Protein AF-A0A6H9WHC8-F1 (afdb_monomer_lite)

Radius of gyration: 16.05 Å; chains: 1; bounding box: 39×28×53 Å

Foldseek 3Di:
DDDDDDPPVVVVVVVVVQLDADAPQWDDDDDQKTFGHDPRDTLWIWGFADDPDDDPDCARIWTFAQAADPVLHGHGDDGHNGNNCNNVVSVVCSVVSVVVCVVRPGHDD

Structure (mmCIF, N/CA/C/O backbone):
data_AF-A0A6H9WHC8-F1
#
_entry.id   AF-A0A6H9WHC8-F1
#
loop_
_atom_site.group_PDB
_atom_site.id
_atom_site.type_symbol
_atom_site.label_atom_id
_atom_site.label_alt_id
_atom_site.label_comp_id
_atom_site.label_asym_id
_atom_site.label_entity_id
_atom_site.label_seq_id
_atom_site.pdbx_PDB_ins_code
_atom_site.Cartn_x
_atom_site.Cartn_y
_atom_site.Cartn_z
_atom_site.occupancy
_atom_site.B_iso_or_equiv
_atom_site.auth_seq_id
_atom_site.auth_comp_id
_atom_site.auth_asym_id
_atom_site.auth_atom_id
_atom_site.pdbx_PDB_model_num
ATOM 1 N N . MET A 1 1 ? 27.597 3.807 -37.503 1.00 42.28 1 MET A N 1
ATOM 2 C CA . MET A 1 1 ? 26.732 2.891 -36.725 1.00 42.28 1 MET A CA 1
ATOM 3 C C . MET A 1 1 ? 25.912 3.727 -35.751 1.00 42.28 1 MET A C 1
ATOM 5 O O . MET A 1 1 ? 26.423 4.107 -34.705 1.00 42.28 1 MET A O 1
ATOM 9 N N . SER A 1 2 ? 24.692 4.108 -36.129 1.00 43.69 2 SER A N 1
ATOM 10 C CA . SER A 1 2 ? 23.836 4.965 -35.300 1.00 43.69 2 SER A CA 1
ATOM 11 C C . SER A 1 2 ? 23.214 4.144 -34.172 1.00 43.69 2 SER A C 1
ATOM 13 O O . SER A 1 2 ? 22.455 3.214 -34.434 1.00 43.69 2 SER A O 1
ATOM 15 N N . LYS A 1 3 ? 23.541 4.473 -32.917 1.00 45.75 3 LYS A N 1
ATOM 16 C CA . LYS A 1 3 ? 22.828 3.965 -31.740 1.00 45.75 3 LYS A CA 1
ATOM 17 C C . LYS A 1 3 ? 21.430 4.587 -31.743 1.00 45.75 3 LYS A C 1
ATOM 19 O O . LYS A 1 3 ? 21.277 5.740 -31.353 1.00 45.75 3 LYS A O 1
ATOM 24 N N . GLN A 1 4 ? 20.426 3.852 -32.220 1.00 47.72 4 GLN A N 1
ATOM 25 C CA . GLN A 1 4 ? 19.030 4.199 -31.960 1.00 47.72 4 GLN A CA 1
ATOM 26 C C . GLN A 1 4 ? 18.817 4.085 -30.448 1.00 47.72 4 GLN A C 1
ATOM 28 O O . GLN A 1 4 ? 18.890 2.994 -29.882 1.00 47.72 4 GLN A O 1
ATOM 33 N N . GLY A 1 5 ? 18.652 5.227 -29.778 1.00 58.38 5 GLY A N 1
ATOM 34 C CA . GLY A 1 5 ? 18.160 5.253 -28.404 1.00 58.38 5 GLY A CA 1
ATOM 35 C C . GLY A 1 5 ? 16.766 4.617 -28.342 1.00 58.38 5 GLY A C 1
ATOM 36 O O . GLY A 1 5 ? 16.090 4.554 -29.372 1.00 58.38 5 GLY A O 1
ATOM 37 N N . PRO A 1 6 ? 16.332 4.121 -27.171 1.00 53.66 6 PRO A N 1
ATOM 38 C CA . PRO A 1 6 ? 15.016 3.506 -27.039 1.00 53.66 6 PRO A CA 1
ATOM 39 C C . PRO A 1 6 ? 13.947 4.477 -27.550 1.00 53.66 6 PRO A C 1
ATOM 41 O O . PRO A 1 6 ? 13.884 5.625 -27.109 1.00 53.66 6 PRO A O 1
ATOM 44 N N . GLY A 1 7 ? 13.147 4.027 -28.518 1.00 61.31 7 GLY A N 1
ATOM 45 C CA . GLY A 1 7 ? 12.069 4.833 -29.080 1.00 61.31 7 GLY A CA 1
ATOM 46 C C . GLY A 1 7 ? 11.050 5.196 -28.000 1.00 61.31 7 GLY A C 1
ATOM 47 O O . GLY A 1 7 ? 10.868 4.454 -27.035 1.00 61.31 7 GLY A O 1
ATOM 48 N N . ALA A 1 8 ? 10.354 6.323 -28.165 1.00 61.53 8 ALA A N 1
ATOM 49 C CA . ALA A 1 8 ? 9.341 6.794 -27.215 1.00 61.53 8 ALA A CA 1
ATOM 50 C C . ALA A 1 8 ? 8.300 5.709 -26.847 1.00 61.53 8 ALA A C 1
ATOM 52 O O . ALA A 1 8 ? 7.868 5.636 -25.698 1.00 61.53 8 ALA A O 1
ATOM 53 N N . GLY A 1 9 ? 7.973 4.808 -27.782 1.00 61.72 9 GLY A N 1
ATOM 54 C CA . GLY A 1 9 ? 7.086 3.665 -27.537 1.00 61.72 9 GLY A CA 1
ATOM 55 C C . GLY A 1 9 ? 7.622 2.645 -26.522 1.00 61.72 9 GLY A C 1
ATOM 56 O O . GLY A 1 9 ? 6.853 2.127 -25.718 1.00 61.72 9 GLY A O 1
ATOM 57 N N . ASP A 1 10 ? 8.934 2.396 -26.480 1.00 67.25 10 ASP A N 1
ATOM 58 C CA . ASP A 1 10 ? 9.535 1.487 -25.492 1.00 67.25 10 ASP A CA 1
ATOM 59 C C . ASP A 1 10 ? 9.575 2.096 -24.090 1.00 67.25 10 ASP A C 1
ATOM 61 O O . ASP A 1 10 ? 9.486 1.377 -23.094 1.00 67.25 10 ASP A O 1
ATOM 65 N N . VAL A 1 11 ? 9.708 3.420 -23.997 1.00 63.69 11 VAL A N 1
ATOM 66 C CA . VAL A 1 11 ? 9.681 4.133 -22.715 1.00 63.69 11 VAL A CA 1
ATOM 67 C C . VAL A 1 11 ? 8.273 4.104 -22.123 1.00 63.69 11 VAL A C 1
ATOM 69 O O . VAL A 1 11 ? 8.121 3.749 -20.954 1.00 63.69 11 VAL A O 1
ATOM 72 N N . LEU A 1 12 ? 7.252 4.399 -22.934 1.00 61.62 12 LEU A N 1
ATOM 73 C CA . LEU A 1 12 ? 5.848 4.349 -22.515 1.00 61.62 12 LEU A CA 1
ATOM 74 C C . LEU A 1 12 ? 5.430 2.933 -22.108 1.00 61.62 12 LEU A C 1
ATOM 76 O O . LEU A 1 12 ? 4.934 2.747 -21.001 1.00 61.62 12 LEU A O 1
ATOM 80 N N . ARG A 1 13 ? 5.752 1.916 -22.917 1.00 61.22 13 ARG A N 1
ATOM 81 C CA . ARG A 1 13 ? 5.459 0.514 -22.583 1.00 61.22 13 ARG A CA 1
ATOM 82 C C . ARG A 1 13 ? 6.111 0.078 -21.269 1.00 61.22 13 ARG A C 1
ATOM 84 O O . ARG A 1 13 ? 5.485 -0.601 -20.464 1.00 61.22 13 ARG A O 1
ATOM 91 N N . ARG A 1 14 ? 7.359 0.485 -21.008 1.00 62.44 14 ARG A N 1
ATOM 92 C CA . ARG A 1 14 ? 8.046 0.178 -19.739 1.00 62.44 14 ARG A CA 1
ATOM 93 C C . ARG A 1 14 ? 7.418 0.886 -18.540 1.00 62.44 14 ARG A C 1
ATOM 95 O O . ARG A 1 14 ? 7.452 0.335 -17.443 1.00 62.44 14 ARG A O 1
ATOM 102 N N . LEU A 1 15 ? 6.893 2.097 -18.718 1.00 63.00 15 LEU A N 1
ATOM 103 C CA . LEU A 1 15 ? 6.144 2.809 -17.679 1.00 63.00 15 LEU A CA 1
ATOM 104 C C . LEU A 1 15 ? 4.817 2.100 -17.390 1.00 63.00 15 LEU A C 1
ATOM 106 O O . LEU A 1 15 ? 4.538 1.793 -16.235 1.00 63.00 15 LEU A O 1
ATOM 110 N N . GLU A 1 16 ? 4.065 1.744 -18.428 1.00 65.06 16 GLU A N 1
ATOM 111 C CA . GLU A 1 16 ? 2.801 1.006 -18.314 1.00 65.06 16 GLU A CA 1
ATOM 112 C C . GLU A 1 16 ? 2.990 -0.373 -17.663 1.00 65.06 16 GLU A C 1
ATOM 114 O O . GLU A 1 16 ? 2.253 -0.743 -16.748 1.00 65.06 16 GLU A O 1
ATOM 119 N N . GLU A 1 17 ? 4.019 -1.124 -18.067 1.00 62.91 17 GLU A N 1
ATOM 120 C CA . GLU A 1 17 ? 4.372 -2.412 -17.456 1.00 62.91 17 GLU A CA 1
ATOM 121 C C . GLU A 1 17 ? 4.760 -2.262 -15.985 1.00 62.91 17 GLU A C 1
ATOM 123 O O . GLU A 1 17 ? 4.402 -3.108 -15.163 1.00 62.91 17 GLU A O 1
ATOM 128 N N . ARG A 1 18 ? 5.464 -1.180 -15.633 1.00 65.81 18 ARG A N 1
ATOM 129 C CA . ARG A 1 18 ? 5.825 -0.884 -14.243 1.00 65.81 18 ARG A CA 1
ATOM 130 C C . ARG A 1 18 ? 4.613 -0.535 -13.401 1.00 65.81 18 ARG A C 1
ATOM 132 O O . ARG A 1 18 ? 4.626 -0.883 -12.230 1.00 65.81 18 ARG A O 1
ATOM 139 N 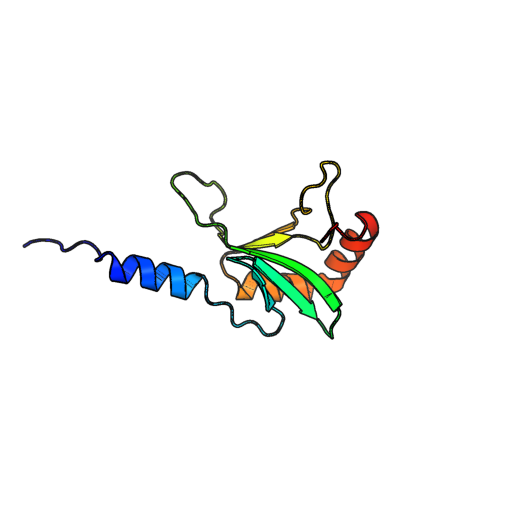N . GLU A 1 19 ? 3.600 0.107 -13.973 1.00 71.69 19 GLU A N 1
ATOM 140 C CA . GLU A 1 19 ? 2.358 0.500 -13.297 1.00 71.69 19 GLU A CA 1
ATOM 141 C C . GLU A 1 19 ? 1.325 -0.631 -13.210 1.00 71.69 19 GLU A C 1
ATOM 143 O O . GLU A 1 19 ? 0.343 -0.521 -12.472 1.00 71.69 19 GLU A O 1
ATOM 148 N N . ARG A 1 20 ? 1.547 -1.749 -13.912 1.00 79.19 20 ARG A N 1
ATOM 149 C CA . ARG A 1 20 ? 0.664 -2.912 -13.845 1.00 79.19 20 ARG A CA 1
ATOM 150 C C . ARG A 1 20 ? 0.757 -3.578 -12.471 1.00 79.19 20 ARG A C 1
ATOM 152 O O . ARG A 1 20 ? 1.740 -4.228 -12.119 1.00 79.19 20 ARG A O 1
ATOM 159 N N . VAL A 1 21 ? -0.320 -3.463 -11.704 1.00 86.81 21 VAL A N 1
ATOM 160 C CA . VAL A 1 21 ? -0.468 -4.098 -10.392 1.00 86.81 21 VAL A CA 1
ATOM 161 C C . VAL A 1 21 ? -1.363 -5.323 -10.512 1.00 86.81 21 VAL A C 1
ATOM 163 O O . VAL A 1 21 ? -2.510 -5.213 -10.935 1.00 86.81 21 VAL A O 1
ATOM 166 N N . THR A 1 22 ? -0.850 -6.489 -10.122 1.00 89.62 22 THR A N 1
ATOM 167 C CA . THR A 1 22 ? -1.574 -7.773 -10.215 1.00 89.62 22 THR A CA 1
ATOM 168 C C . THR A 1 22 ? -1.776 -8.469 -8.871 1.00 89.62 22 THR A C 1
ATOM 170 O O . THR A 1 22 ? -2.395 -9.529 -8.816 1.00 89.62 22 THR A O 1
ATOM 173 N N . HIS A 1 23 ? -1.247 -7.912 -7.780 1.00 92.00 23 HIS A N 1
ATOM 174 C CA . HIS A 1 23 ? -1.356 -8.542 -6.469 1.00 92.00 23 HIS A CA 1
ATOM 175 C C . HIS A 1 23 ? -2.831 -8.577 -6.011 1.00 92.00 23 HIS A C 1
ATOM 177 O O . HIS A 1 23 ? -3.480 -7.534 -6.038 1.00 92.00 23 HIS A O 1
ATOM 183 N N . PRO A 1 24 ? -3.367 -9.715 -5.523 1.00 93.94 24 PRO A N 1
ATOM 184 C CA . PRO A 1 24 ? -4.800 -9.863 -5.223 1.00 93.94 24 PRO A CA 1
ATOM 185 C C . PRO A 1 24 ? -5.297 -8.964 -4.082 1.00 93.94 24 PRO A C 1
ATOM 187 O O . PRO A 1 24 ? -6.479 -8.655 -3.998 1.00 93.94 24 PRO A O 1
ATOM 190 N N . ALA A 1 25 ? -4.393 -8.541 -3.195 1.00 95.12 25 ALA A N 1
ATOM 191 C CA . ALA A 1 25 ? -4.694 -7.567 -2.144 1.00 95.12 25 ALA A CA 1
ATOM 192 C C . ALA A 1 25 ? -4.782 -6.116 -2.652 1.00 95.12 25 ALA A C 1
ATOM 194 O O . ALA A 1 25 ? -5.181 -5.245 -1.890 1.00 95.12 25 ALA A O 1
ATOM 195 N N . ALA A 1 26 ? -4.366 -5.820 -3.885 1.00 96.12 26 ALA A N 1
ATOM 196 C CA . ALA A 1 26 ? -4.383 -4.467 -4.421 1.00 96.12 26 ALA A CA 1
ATOM 197 C C . ALA A 1 26 ? -5.672 -4.202 -5.196 1.00 96.12 26 ALA A C 1
ATOM 199 O O . ALA A 1 26 ? -5.980 -4.895 -6.162 1.00 96.12 26 ALA A O 1
ATOM 200 N N . VAL A 1 27 ? -6.375 -3.138 -4.829 1.00 94.56 27 VAL A N 1
ATOM 201 C CA . VAL A 1 27 ? -7.559 -2.653 -5.538 1.00 94.56 27 VAL A CA 1
ATOM 202 C C . VAL A 1 27 ? -7.250 -1.271 -6.090 1.00 94.56 27 VAL A C 1
ATOM 204 O O . VAL A 1 27 ? -6.859 -0.378 -5.341 1.00 94.56 27 VAL A O 1
ATOM 207 N N . SER A 1 28 ? -7.383 -1.090 -7.404 1.00 92.94 28 SER A N 1
ATOM 208 C CA . SER A 1 28 ? -7.167 0.220 -8.027 1.00 92.94 28 SER A CA 1
ATOM 209 C C . SER A 1 28 ? -8.178 1.230 -7.490 1.00 92.94 28 SER A C 1
ATOM 211 O O . SER A 1 28 ? -9.364 0.923 -7.379 1.00 92.94 28 SER A O 1
ATOM 213 N N . HIS A 1 29 ? -7.695 2.414 -7.116 1.00 89.75 29 HIS A N 1
ATOM 214 C CA . HIS A 1 29 ? -8.534 3.489 -6.588 1.00 89.75 29 HIS A CA 1
ATOM 215 C C . HIS A 1 29 ? -8.458 4.766 -7.429 1.00 89.75 29 HIS A C 1
ATOM 217 O O . HIS A 1 29 ? -9.414 5.531 -7.478 1.00 89.75 29 HIS A O 1
ATOM 223 N N . GLY A 1 30 ? -7.346 4.982 -8.127 1.00 86.06 30 GLY A N 1
ATOM 224 C CA . GLY A 1 30 ? -7.166 6.105 -9.034 1.00 86.06 30 GLY A CA 1
ATOM 225 C C . GLY A 1 30 ? -5.842 5.999 -9.775 1.00 86.06 30 GLY A C 1
ATOM 226 O O . GLY A 1 30 ? -5.139 4.987 -9.685 1.00 86.06 30 GLY A O 1
ATOM 227 N N . THR A 1 31 ? -5.481 7.058 -10.495 1.00 86.19 31 THR A N 1
ATOM 228 C CA . THR A 1 31 ? -4.224 7.115 -11.244 1.00 86.19 31 THR A CA 1
ATOM 229 C C . THR A 1 31 ? -3.045 6.882 -10.311 1.00 86.19 31 THR A C 1
ATOM 231 O O . THR A 1 31 ? -2.762 7.700 -9.436 1.00 86.19 31 THR A O 1
ATOM 234 N N . ARG A 1 32 ? -2.346 5.759 -10.512 1.00 89.44 32 ARG A N 1
ATOM 235 C CA . ARG A 1 32 ? -1.168 5.359 -9.731 1.00 89.44 32 ARG A CA 1
ATOM 236 C C . ARG A 1 32 ? -1.415 5.198 -8.227 1.00 89.44 32 ARG A C 1
ATOM 238 O O . ARG A 1 32 ? -0.460 5.258 -7.453 1.00 89.44 32 ARG A O 1
ATOM 245 N N . VAL A 1 33 ? -2.662 4.983 -7.806 1.00 92.31 33 VAL A N 1
ATOM 246 C CA . VAL A 1 33 ? -3.030 4.773 -6.400 1.00 92.31 33 VAL A CA 1
ATOM 247 C C . VAL A 1 33 ? -3.882 3.518 -6.267 1.00 92.31 33 VAL A C 1
ATOM 249 O O . VAL A 1 33 ? -4.861 3.315 -6.991 1.00 92.31 33 VAL A O 1
ATOM 252 N N . TRP A 1 34 ? -3.521 2.686 -5.296 1.00 95.44 34 TRP A N 1
ATOM 253 C CA . TRP A 1 34 ? -4.206 1.442 -4.986 1.00 95.44 34 TRP A CA 1
ATOM 254 C C . TRP A 1 34 ? -4.463 1.338 -3.492 1.00 95.44 34 TRP A C 1
ATOM 256 O O . TRP A 1 34 ? -3.612 1.662 -2.663 1.00 95.44 34 TRP A O 1
ATOM 266 N N . ARG A 1 35 ? -5.636 0.825 -3.149 1.00 95.62 35 ARG A N 1
ATOM 267 C CA . ARG A 1 35 ? -5.981 0.412 -1.797 1.00 95.62 35 ARG A CA 1
ATOM 268 C C . ARG A 1 35 ? -5.460 -1.001 -1.564 1.00 95.62 35 ARG A C 1
ATOM 270 O O . ARG A 1 35 ? -5.648 -1.872 -2.411 1.00 95.62 35 ARG A O 1
ATOM 277 N N . ILE A 1 36 ? -4.833 -1.243 -0.420 1.00 96.44 36 ILE A N 1
ATOM 278 C CA . ILE A 1 36 ? -4.405 -2.580 -0.007 1.00 96.44 36 ILE A CA 1
ATOM 279 C C . ILE A 1 36 ? -5.474 -3.149 0.920 1.00 96.44 36 ILE A C 1
ATOM 281 O O . ILE A 1 36 ? -5.761 -2.576 1.972 1.00 96.44 36 ILE A O 1
ATOM 285 N N . GLN A 1 37 ? -6.064 -4.277 0.542 1.00 95.44 37 GLN A N 1
ATOM 286 C CA . GLN A 1 37 ? -7.155 -4.921 1.257 1.00 95.44 37 G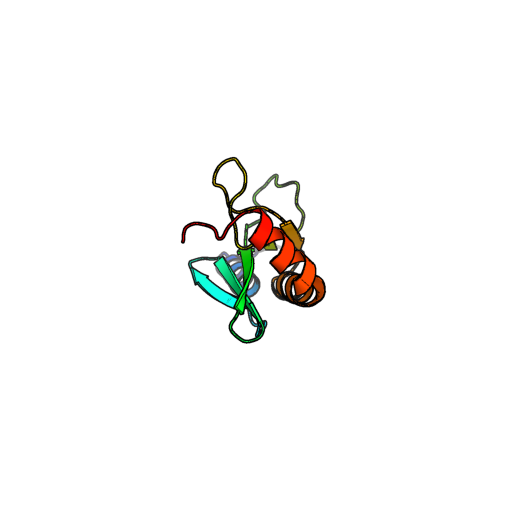LN A CA 1
ATOM 287 C C . GLN A 1 37 ? -6.829 -6.363 1.623 1.00 95.44 37 GLN A C 1
ATOM 289 O O . GLN A 1 37 ? -6.166 -7.094 0.889 1.00 95.44 37 GLN A O 1
ATOM 294 N N . ARG A 1 38 ? -7.356 -6.808 2.761 1.00 92.81 38 ARG A N 1
ATOM 295 C CA . ARG A 1 38 ? -7.306 -8.211 3.171 1.00 92.81 38 ARG A CA 1
ATOM 296 C C . ARG A 1 38 ? -8.624 -8.596 3.827 1.00 92.81 38 ARG A C 1
ATOM 298 O O . ARG A 1 38 ? -9.024 -7.973 4.807 1.00 92.81 38 ARG A O 1
ATOM 305 N N . HIS A 1 39 ? -9.272 -9.635 3.299 1.00 89.56 39 HIS A N 1
ATOM 306 C CA . HIS A 1 39 ? -10.588 -10.104 3.758 1.00 89.56 39 HIS A CA 1
ATOM 307 C C . HIS A 1 39 ? -11.643 -8.979 3.800 1.00 89.56 39 HIS A C 1
ATOM 309 O O . HIS A 1 39 ? -12.372 -8.842 4.775 1.00 89.56 39 HIS A O 1
ATOM 315 N N . GLY A 1 40 ? -11.672 -8.126 2.770 1.00 85.50 40 GLY A N 1
ATOM 316 C CA . GLY A 1 40 ? -12.625 -7.013 2.657 1.00 85.50 40 GLY A CA 1
ATOM 317 C C . GLY A 1 40 ? -12.297 -5.768 3.493 1.00 85.50 40 GLY A C 1
ATOM 318 O O . GLY A 1 40 ? -12.917 -4.732 3.285 1.00 85.50 40 GLY A O 1
ATOM 319 N N . ALA A 1 41 ? -11.305 -5.824 4.388 1.00 89.44 41 ALA A N 1
ATOM 320 C CA . ALA A 1 41 ? -10.873 -4.674 5.181 1.00 89.44 41 ALA A CA 1
ATOM 321 C C . ALA A 1 41 ? -9.678 -3.957 4.538 1.00 89.44 41 ALA A C 1
ATOM 323 O O . ALA A 1 41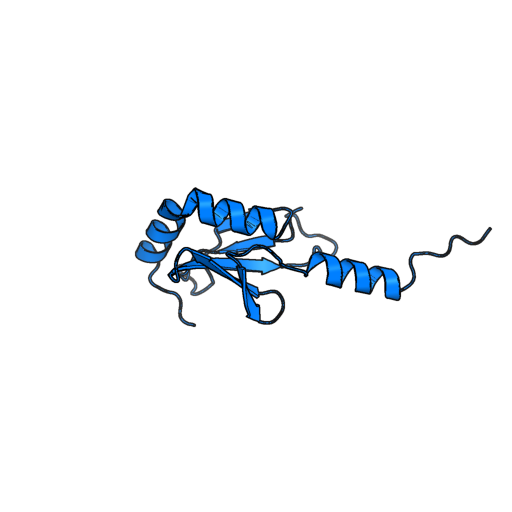 ? -8.728 -4.610 4.092 1.00 89.44 41 ALA A O 1
ATOM 324 N N . THR A 1 42 ? -9.696 -2.622 4.542 1.00 92.88 42 THR A N 1
ATOM 325 C CA . THR A 1 42 ? -8.539 -1.794 4.174 1.00 92.88 42 THR A CA 1
ATOM 326 C C . THR A 1 42 ? -7.428 -1.971 5.205 1.00 92.88 42 THR A C 1
ATOM 328 O O . THR A 1 42 ? -7.661 -1.894 6.409 1.00 92.88 42 THR A O 1
ATOM 331 N N . LEU A 1 43 ? -6.216 -2.251 4.731 1.00 94.19 43 LEU A N 1
ATOM 332 C CA . LEU A 1 43 ? -5.004 -2.237 5.549 1.00 94.19 43 LEU A CA 1
ATOM 333 C C . LEU A 1 43 ? -4.239 -0.925 5.390 1.00 94.19 43 LEU A C 1
ATOM 335 O O . LEU A 1 43 ? -3.588 -0.486 6.327 1.00 94.19 43 LEU A O 1
ATOM 339 N N . GLY A 1 44 ? -4.292 -0.327 4.206 1.00 95.00 44 GLY A N 1
ATOM 340 C CA . GLY A 1 44 ? -3.570 0.890 3.879 1.00 95.00 44 GLY A CA 1
ATOM 341 C C . GLY A 1 44 ? -3.617 1.150 2.387 1.00 95.00 44 GLY A C 1
ATOM 342 O O . GLY A 1 44 ? -4.467 0.619 1.666 1.00 95.00 44 GLY A O 1
ATOM 343 N N . TRP A 1 45 ? -2.662 1.935 1.922 1.00 95.38 45 TRP A N 1
ATOM 344 C CA . TRP A 1 45 ? -2.623 2.423 0.556 1.00 95.38 45 TRP A CA 1
ATOM 345 C C . TRP A 1 45 ? -1.238 2.237 -0.032 1.00 95.38 45 TRP A C 1
ATOM 347 O O . TRP A 1 45 ? -0.243 2.242 0.689 1.00 95.38 45 TRP A O 1
ATOM 357 N N . MET A 1 46 ? -1.164 2.107 -1.351 1.00 95.06 46 MET A N 1
ATOM 358 C CA . MET A 1 46 ? 0.090 2.255 -2.068 1.00 95.06 46 MET A CA 1
ATOM 359 C C . MET A 1 46 ? -0.044 3.189 -3.257 1.00 95.06 46 MET A C 1
ATOM 361 O O . MET A 1 46 ? -1.083 3.248 -3.916 1.00 95.06 46 MET A O 1
ATOM 365 N N . ARG A 1 47 ? 1.047 3.888 -3.549 1.00 93.19 47 ARG A N 1
ATOM 366 C CA . ARG A 1 47 ? 1.161 4.822 -4.658 1.00 93.19 47 ARG A CA 1
ATOM 367 C C . ARG A 1 47 ? 2.432 4.545 -5.444 1.00 93.19 47 ARG A C 1
ATOM 369 O O . ARG A 1 47 ? 3.486 4.315 -4.853 1.00 93.19 47 ARG A O 1
ATOM 376 N N . PHE A 1 48 ? 2.329 4.607 -6.765 1.00 90.81 48 PHE A N 1
ATOM 377 C CA . PHE A 1 48 ? 3.498 4.639 -7.634 1.00 90.81 48 PHE A CA 1
ATOM 378 C C . PHE A 1 48 ? 3.953 6.088 -7.815 1.00 90.81 48 PHE A C 1
ATOM 380 O O . PHE A 1 48 ? 3.201 6.929 -8.314 1.00 90.81 48 PHE A O 1
ATOM 387 N N . ILE A 1 49 ? 5.181 6.373 -7.396 1.00 87.31 49 ILE A N 1
ATOM 388 C CA . ILE A 1 49 ? 5.844 7.663 -7.560 1.00 87.31 49 ILE A CA 1
ATOM 389 C C . ILE A 1 49 ? 7.040 7.433 -8.492 1.00 87.31 49 ILE A C 1
ATOM 391 O O . ILE A 1 49 ? 7.986 6.739 -8.111 1.00 87.31 49 ILE A O 1
ATOM 395 N N . PRO A 1 50 ? 7.003 7.953 -9.734 1.00 78.81 50 PRO A N 1
ATOM 396 C CA . PRO A 1 50 ? 8.118 7.825 -10.659 1.00 78.81 50 PRO A CA 1
ATOM 397 C C . PRO A 1 50 ? 9.388 8.452 -10.083 1.00 78.81 50 PRO A C 1
ATOM 399 O O . PRO A 1 50 ? 9.357 9.539 -9.503 1.00 78.81 50 PRO A O 1
ATOM 402 N N . LEU A 1 51 ? 10.514 7.773 -10.293 1.00 73.25 51 LEU A N 1
ATOM 403 C CA . LEU A 1 51 ? 11.832 8.315 -9.986 1.00 73.25 51 LEU A CA 1
ATOM 404 C C . LEU A 1 51 ? 12.191 9.340 -11.061 1.00 73.25 51 LEU A C 1
ATOM 406 O O . LEU A 1 51 ? 12.669 8.977 -12.134 1.00 73.25 51 LEU A O 1
ATOM 410 N N . GLU A 1 52 ? 11.933 10.612 -10.790 1.00 68.56 52 GLU A N 1
ATOM 411 C CA . GLU A 1 52 ? 12.410 11.701 -11.639 1.00 68.56 52 GLU A CA 1
ATOM 412 C C . GLU A 1 52 ? 13.735 12.230 -11.100 1.00 68.56 52 GLU A C 1
ATOM 414 O O . GLU A 1 52 ? 13.796 12.630 -9.940 1.00 68.56 52 GLU A O 1
ATOM 419 N N . GLY A 1 53 ? 14.768 12.199 -11.956 1.00 54.53 53 GLY A N 1
ATOM 420 C CA . GLY A 1 53 ? 15.993 13.020 -11.974 1.00 54.53 53 GLY A CA 1
ATOM 421 C C . GLY A 1 53 ? 16.921 13.061 -10.752 1.00 54.53 53 GLY A C 1
ATOM 422 O O . GLY A 1 53 ? 18.134 13.099 -10.927 1.00 54.53 53 GLY A O 1
ATOM 423 N N . THR A 1 54 ? 16.389 13.086 -9.535 1.00 48.38 54 THR A N 1
ATOM 424 C CA . THR A 1 54 ? 17.098 13.438 -8.296 1.00 48.38 54 THR A CA 1
ATOM 425 C C . THR A 1 54 ? 16.494 12.802 -7.032 1.00 48.38 54 THR A C 1
ATOM 427 O O . THR A 1 54 ? 16.958 13.089 -5.930 1.00 48.38 54 THR A O 1
ATOM 430 N N . GLN A 1 55 ? 15.476 11.937 -7.138 1.00 51.38 55 GLN A N 1
ATOM 431 C CA . GLN A 1 55 ? 14.846 11.330 -5.956 1.00 51.38 55 GLN A CA 1
ATOM 432 C C . GLN A 1 55 ? 15.772 10.344 -5.220 1.00 51.38 55 GLN A C 1
ATOM 434 O O . GLN A 1 55 ? 16.273 9.375 -5.786 1.00 51.38 55 GLN A O 1
ATOM 439 N N . THR A 1 56 ? 15.944 10.585 -3.919 1.00 51.91 56 THR A N 1
ATOM 440 C CA . THR A 1 56 ? 16.767 9.822 -2.963 1.00 51.91 56 THR A CA 1
ATOM 441 C C . THR A 1 56 ? 16.167 8.482 -2.532 1.00 51.91 56 THR A C 1
ATOM 443 O O . THR A 1 56 ? 16.860 7.683 -1.906 1.00 51.91 56 THR A O 1
ATOM 446 N N . SER A 1 57 ? 14.904 8.200 -2.864 1.00 54.97 57 SER A N 1
ATOM 447 C CA . SER A 1 57 ? 14.298 6.884 -2.643 1.00 54.97 57 SER A CA 1
ATOM 448 C C . SER A 1 57 ? 14.494 6.037 -3.902 1.00 54.97 57 SER A C 1
ATOM 450 O O . SER A 1 57 ? 13.885 6.349 -4.916 1.00 54.97 57 SER A O 1
ATOM 452 N N . PRO A 1 58 ? 15.292 4.956 -3.892 1.00 68.88 58 PRO A N 1
ATOM 453 C CA . PRO A 1 58 ? 15.494 4.102 -5.069 1.00 68.88 58 PRO A CA 1
ATOM 454 C C . PRO A 1 58 ? 14.258 3.254 -5.426 1.00 68.88 58 PRO A C 1
ATOM 456 O O . PRO A 1 58 ? 14.295 2.436 -6.346 1.00 68.88 58 PRO A O 1
ATOM 459 N N . THR A 1 59 ? 13.165 3.403 -4.678 1.00 81.31 59 THR A N 1
ATOM 460 C CA . THR A 1 59 ? 12.014 2.506 -4.693 1.00 81.31 59 THR A CA 1
ATOM 461 C C . THR A 1 59 ? 10.732 3.273 -5.021 1.00 81.31 59 THR A C 1
ATOM 463 O O . THR A 1 59 ? 10.303 4.082 -4.201 1.00 81.31 59 THR A O 1
ATOM 466 N N . PRO A 1 60 ? 10.096 3.025 -6.183 1.00 87.25 60 PRO A N 1
ATOM 467 C CA . PRO A 1 60 ? 8.995 3.856 -6.670 1.00 87.25 60 PRO A CA 1
ATOM 468 C C . PRO A 1 60 ? 7.627 3.519 -6.056 1.00 87.25 60 PRO A C 1
ATOM 470 O O . PRO A 1 60 ? 6.650 4.211 -6.328 1.00 87.25 60 PRO A O 1
ATOM 473 N N . TRP A 1 61 ? 7.513 2.456 -5.251 1.00 91.62 61 TRP A N 1
ATOM 474 C CA . TRP A 1 61 ? 6.242 2.045 -4.647 1.00 91.62 61 TRP A CA 1
ATOM 475 C C . TRP A 1 61 ? 6.181 2.437 -3.183 1.00 91.62 61 TRP A C 1
ATOM 477 O O . TRP A 1 61 ? 6.848 1.841 -2.345 1.00 91.62 61 TRP A O 1
ATOM 487 N N . HIS A 1 62 ? 5.369 3.436 -2.872 1.00 94.06 62 HIS A N 1
ATOM 488 C CA . HIS A 1 62 ? 5.235 3.976 -1.528 1.00 94.06 62 HIS A CA 1
ATOM 489 C C . HIS A 1 62 ? 3.981 3.409 -0.874 1.00 94.06 62 HIS A C 1
ATOM 491 O O . HIS A 1 62 ? 2.913 3.433 -1.478 1.00 94.06 62 HIS A O 1
ATOM 497 N N . VAL A 1 63 ? 4.112 2.903 0.346 1.00 95.69 63 VAL A N 1
ATOM 498 C CA . VAL A 1 63 ? 3.033 2.395 1.193 1.00 95.69 63 VAL A CA 1
ATOM 499 C C . VAL A 1 63 ? 2.708 3.437 2.255 1.00 95.69 63 VAL A C 1
ATOM 501 O O . VAL A 1 63 ? 3.606 4.063 2.825 1.00 95.69 63 VAL A O 1
ATOM 504 N N . TYR A 1 64 ? 1.421 3.585 2.536 1.00 95.50 64 TYR A N 1
ATOM 505 C CA . TYR A 1 64 ? 0.860 4.502 3.518 1.00 95.50 64 TYR A CA 1
ATOM 506 C C . TYR A 1 64 ? -0.124 3.751 4.413 1.00 95.50 64 TYR A C 1
ATOM 508 O O . TYR A 1 64 ? -0.769 2.789 3.977 1.00 95.50 64 TYR A O 1
ATOM 516 N N . TYR A 1 65 ? -0.253 4.199 5.658 1.00 95.00 65 TYR A N 1
ATOM 517 C CA . TYR A 1 65 ? -1.321 3.735 6.540 1.00 95.00 65 TYR A CA 1
ATOM 518 C C . TYR A 1 65 ? -2.676 4.257 6.054 1.00 95.00 65 TYR A C 1
ATOM 520 O O . TYR A 1 65 ? -2.754 5.218 5.289 1.00 95.00 65 TYR A O 1
ATOM 528 N N . ASP A 1 66 ? -3.756 3.614 6.491 1.00 92.19 66 ASP A N 1
ATOM 529 C CA . ASP A 1 66 ? -5.099 4.161 6.310 1.00 92.19 66 ASP A CA 1
ATOM 530 C C . ASP A 1 66 ? -5.342 5.200 7.411 1.00 92.19 66 ASP A C 1
ATOM 532 O O . ASP A 1 66 ? -5.667 4.829 8.535 1.00 92.19 66 ASP A O 1
ATOM 536 N N . GLY A 1 67 ? -5.035 6.468 7.138 1.00 90.00 67 GLY A N 1
ATOM 537 C CA . GLY A 1 67 ? -5.000 7.537 8.140 1.00 90.00 67 GLY A CA 1
ATOM 538 C C . GLY A 1 67 ? -4.168 8.736 7.692 1.00 90.00 67 GLY A C 1
ATOM 539 O O . GLY A 1 67 ? -3.338 8.620 6.782 1.00 90.00 67 GLY A O 1
ATOM 540 N N . THR A 1 68 ? -4.380 9.880 8.338 1.00 89.12 68 THR A N 1
ATOM 541 C CA . THR A 1 68 ? -3.583 11.093 8.114 1.00 89.12 68 THR A CA 1
ATOM 542 C C . THR A 1 68 ? -2.638 11.375 9.273 1.00 89.12 68 THR A C 1
ATOM 544 O O . THR A 1 68 ? -2.939 11.044 10.415 1.00 89.12 68 THR A O 1
ATOM 547 N N . ASP A 1 69 ? -1.488 11.975 8.979 1.00 86.31 69 ASP A N 1
ATOM 548 C CA . ASP A 1 69 ? -0.574 12.506 9.985 1.00 86.31 69 ASP A CA 1
ATOM 549 C C . ASP A 1 69 ? -1.098 13.818 10.604 1.00 86.31 69 ASP A C 1
ATOM 551 O O . ASP A 1 69 ? -2.184 14.303 10.279 1.00 86.31 69 ASP A O 1
ATOM 555 N N . GLU A 1 70 ? -0.307 14.405 11.505 1.00 85.69 70 GLU A N 1
ATOM 556 C CA . GLU A 1 70 ? -0.624 15.663 12.197 1.00 85.69 70 GLU A CA 1
ATOM 557 C C . GLU A 1 70 ? -0.784 16.877 11.260 1.00 85.69 70 GLU A C 1
ATOM 559 O O . GLU A 1 70 ? -1.365 17.885 11.654 1.00 85.69 70 GLU A O 1
ATOM 564 N N . HIS A 1 71 ? -0.314 16.774 10.012 1.00 86.50 71 HIS A N 1
ATOM 565 C CA . HIS A 1 71 ? -0.423 17.810 8.986 1.00 86.50 71 HIS A CA 1
ATOM 566 C C . HIS A 1 71 ? -1.581 17.550 8.009 1.00 86.50 71 HIS A C 1
ATOM 568 O O . HIS A 1 71 ? -1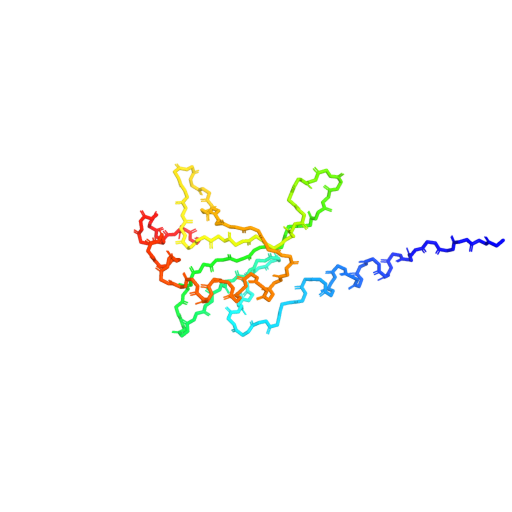.766 18.310 7.059 1.00 86.50 71 HIS A O 1
ATOM 574 N N . GLY A 1 72 ? -2.364 16.484 8.215 1.00 84.50 72 GLY A N 1
ATOM 575 C CA . GLY A 1 72 ? -3.467 16.103 7.334 1.00 84.50 72 GLY A CA 1
ATOM 576 C C . GLY A 1 72 ? -3.026 15.381 6.057 1.00 84.50 72 GLY A C 1
ATOM 577 O O . GLY A 1 72 ? -3.845 15.172 5.162 1.00 84.50 72 GLY A O 1
ATOM 578 N N . HIS A 1 73 ? -1.759 14.976 5.943 1.00 85.75 73 HIS A N 1
ATOM 579 C CA . HIS A 1 73 ? -1.280 14.192 4.806 1.00 85.75 73 HIS A CA 1
ATOM 580 C C . HIS A 1 73 ? -1.451 12.699 5.060 1.00 85.75 73 HIS A C 1
ATOM 582 O O . HIS A 1 73 ? -1.448 12.256 6.203 1.00 85.75 73 HIS A O 1
ATOM 588 N N . MET A 1 74 ? -1.541 11.890 3.999 1.00 88.31 74 MET A N 1
ATOM 589 C CA . MET A 1 74 ? -1.511 10.431 4.144 1.00 88.31 74 MET A CA 1
ATOM 590 C C . MET A 1 74 ? -0.274 9.996 4.933 1.00 88.31 74 MET A C 1
ATOM 592 O O . MET A 1 74 ? 0.857 10.271 4.521 1.00 88.31 74 MET A O 1
ATOM 596 N N . ALA A 1 75 ? -0.487 9.272 6.029 1.00 92.19 75 ALA A N 1
ATOM 597 C CA . ALA A 1 75 ? 0.597 8.884 6.915 1.00 92.19 75 ALA A CA 1
ATOM 598 C C . ALA A 1 75 ? 1.545 7.900 6.213 1.00 92.19 75 ALA A C 1
ATOM 600 O O . ALA A 1 75 ? 1.189 6.754 5.909 1.00 92.19 75 ALA A O 1
ATOM 601 N N . TRP A 1 76 ? 2.764 8.365 5.934 1.00 92.38 76 TRP A N 1
ATOM 602 C CA . TRP A 1 76 ? 3.789 7.577 5.258 1.00 92.38 76 TRP A CA 1
ATOM 603 C C . TRP A 1 76 ? 4.213 6.370 6.097 1.00 92.38 76 TRP A C 1
ATOM 605 O O . TRP A 1 76 ? 4.360 6.455 7.317 1.00 92.38 76 TRP A O 1
ATOM 615 N N . CYS A 1 77 ? 4.438 5.242 5.425 1.00 93.69 77 CYS A N 1
ATOM 616 C CA . CYS A 1 77 ? 4.914 4.021 6.059 1.00 93.69 77 CYS A CA 1
ATOM 617 C C . CYS A 1 77 ? 6.297 3.607 5.541 1.00 93.69 77 CYS A C 1
ATOM 619 O O . CYS A 1 77 ? 7.248 3.510 6.318 1.00 93.69 77 CYS A O 1
ATOM 621 N N . ARG A 1 78 ? 6.416 3.311 4.239 1.00 94.31 78 ARG A N 1
ATOM 622 C CA . ARG A 1 78 ? 7.645 2.754 3.648 1.00 94.31 78 ARG A CA 1
ATOM 623 C C . ARG A 1 78 ? 7.654 2.884 2.128 1.00 94.31 78 ARG A C 1
ATOM 625 O O . ARG A 1 78 ? 6.597 2.981 1.520 1.00 94.31 78 ARG A O 1
ATOM 632 N N . ALA A 1 79 ? 8.828 2.796 1.506 1.00 93.25 79 ALA A N 1
ATOM 633 C CA . ALA A 1 79 ? 8.968 2.587 0.067 1.00 93.25 79 ALA A CA 1
ATOM 634 C C . ALA A 1 79 ? 9.575 1.204 -0.263 1.00 93.25 79 ALA A C 1
ATOM 636 O O . ALA A 1 79 ? 10.427 0.698 0.469 1.00 93.25 79 ALA A O 1
ATOM 637 N N . LEU A 1 80 ? 9.094 0.574 -1.339 1.00 92.62 80 LEU A N 1
ATOM 638 C CA . LEU A 1 80 ? 9.436 -0.777 -1.793 1.00 92.62 80 LEU A CA 1
ATOM 639 C C . LEU A 1 80 ? 9.683 -0.809 -3.315 1.00 92.62 80 LEU A C 1
ATOM 641 O O . LEU A 1 80 ? 9.173 0.033 -4.059 1.00 92.62 80 LEU A O 1
ATOM 645 N N . PRO A 1 81 ? 10.505 -1.746 -3.816 1.00 89.19 81 PRO A N 1
ATOM 646 C CA . PRO A 1 81 ? 10.937 -1.731 -5.214 1.00 89.19 81 PRO A CA 1
ATOM 647 C C . PRO A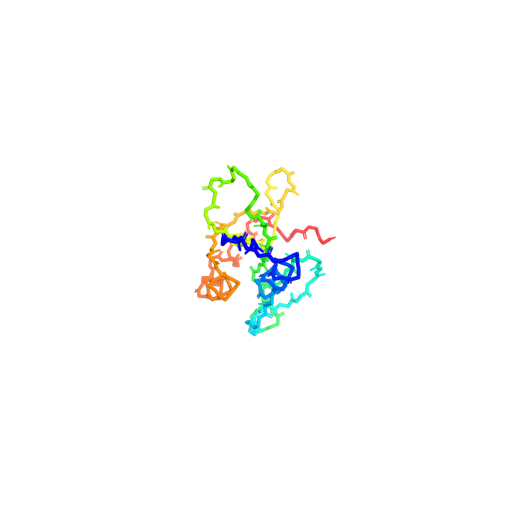 1 81 ? 9.823 -2.099 -6.202 1.00 89.19 81 PRO A C 1
ATOM 649 O O . PRO A 1 81 ? 9.891 -1.714 -7.367 1.00 89.19 81 PRO A O 1
ATOM 652 N N . THR A 1 82 ? 8.799 -2.838 -5.765 1.00 90.75 82 THR A N 1
ATOM 653 C CA . THR A 1 82 ? 7.721 -3.333 -6.635 1.00 90.75 82 THR A CA 1
ATOM 654 C C . THR A 1 82 ? 6.357 -3.236 -5.959 1.00 90.75 82 THR A C 1
ATOM 656 O O . THR A 1 82 ? 6.256 -3.319 -4.735 1.00 90.75 82 THR A O 1
ATOM 659 N N . SER A 1 83 ? 5.288 -3.152 -6.751 1.00 92.94 83 SER A N 1
ATOM 660 C CA . SER A 1 83 ? 3.905 -3.194 -6.251 1.00 92.94 83 SER A CA 1
ATOM 661 C C . SER A 1 83 ? 3.600 -4.482 -5.481 1.00 92.94 83 SER A C 1
ATOM 663 O O . SER A 1 83 ? 2.974 -4.451 -4.422 1.00 92.94 83 SER A O 1
ATOM 665 N N . THR A 1 84 ? 4.096 -5.622 -5.971 1.00 94.25 84 THR A N 1
ATOM 666 C CA . THR A 1 84 ? 3.956 -6.928 -5.314 1.00 94.25 84 THR A CA 1
ATOM 667 C C . THR A 1 84 ? 4.610 -6.941 -3.935 1.00 94.25 84 THR A C 1
ATOM 669 O O . THR A 1 84 ? 3.989 -7.397 -2.980 1.00 94.25 84 THR A O 1
ATOM 672 N N . SER A 1 85 ? 5.837 -6.421 -3.804 1.00 94.56 85 SER A N 1
ATOM 673 C CA . SER A 1 85 ? 6.524 -6.362 -2.504 1.00 94.56 85 SER A CA 1
ATOM 674 C C . SER A 1 85 ? 5.859 -5.368 -1.550 1.00 94.56 85 SER A C 1
ATOM 676 O O . SER A 1 85 ? 5.715 -5.683 -0.371 1.00 94.56 85 SER A O 1
ATOM 678 N N . ALA A 1 86 ? 5.368 -4.232 -2.059 1.00 95.19 86 ALA A N 1
ATOM 679 C CA . ALA A 1 86 ? 4.555 -3.284 -1.300 1.00 95.19 86 ALA A CA 1
ATOM 680 C C . ALA A 1 86 ? 3.312 -3.945 -0.683 1.00 95.19 86 ALA A C 1
ATOM 682 O O . ALA A 1 86 ? 3.097 -3.879 0.530 1.00 95.19 86 ALA A O 1
ATOM 683 N N . CYS A 1 87 ? 2.533 -4.655 -1.501 1.00 95.88 87 CYS A N 1
ATOM 684 C CA . CYS A 1 87 ? 1.345 -5.363 -1.034 1.00 95.88 87 CYS A CA 1
ATOM 685 C C . CYS A 1 87 ? 1.667 -6.514 -0.080 1.00 95.88 87 CYS A C 1
ATOM 687 O O . CYS A 1 87 ? 1.032 -6.634 0.968 1.00 95.88 87 CYS A O 1
ATOM 689 N N . ALA A 1 88 ? 2.642 -7.358 -0.426 1.00 96.38 88 ALA A N 1
ATOM 690 C CA . ALA A 1 88 ? 3.020 -8.500 0.396 1.00 96.38 88 ALA A CA 1
ATOM 691 C C . ALA A 1 88 ? 3.486 -8.049 1.785 1.00 96.38 88 ALA A C 1
ATOM 693 O O . ALA A 1 88 ? 3.055 -8.617 2.790 1.00 96.38 88 ALA A O 1
ATOM 694 N N . TRP A 1 89 ? 4.292 -6.984 1.850 1.00 96.69 89 TRP A N 1
ATOM 695 C CA . TRP A 1 89 ? 4.744 -6.410 3.111 1.00 96.69 89 TRP A CA 1
ATOM 696 C C . TRP A 1 89 ? 3.562 -5.947 3.972 1.00 96.69 89 TRP A C 1
ATOM 698 O O . TRP A 1 89 ? 3.451 -6.377 5.120 1.00 96.69 89 TRP A O 1
ATOM 708 N N . ALA A 1 90 ? 2.637 -5.157 3.414 1.00 96.94 90 ALA A N 1
ATOM 709 C CA . ALA A 1 90 ? 1.474 -4.654 4.150 1.00 96.94 90 ALA A CA 1
ATOM 710 C C . ALA A 1 90 ? 0.560 -5.787 4.658 1.00 96.94 90 ALA A C 1
ATOM 712 O O . ALA A 1 90 ? 0.030 -5.717 5.766 1.00 96.94 90 ALA A O 1
ATOM 713 N N . VAL A 1 91 ? 0.402 -6.863 3.879 1.00 96.62 91 VAL A N 1
ATOM 714 C CA . VAL A 1 91 ? -0.364 -8.056 4.279 1.00 96.62 91 VAL A CA 1
ATOM 715 C C . VAL A 1 91 ? 0.324 -8.819 5.414 1.00 96.62 91 VAL A C 1
ATOM 717 O O . VAL A 1 91 ? -0.350 -9.222 6.367 1.00 96.62 91 VAL A O 1
ATOM 720 N N . GLN A 1 92 ? 1.645 -9.002 5.336 1.00 97.44 92 GLN A N 1
ATOM 721 C CA . GLN A 1 92 ? 2.445 -9.644 6.387 1.00 97.44 92 GLN A CA 1
ATOM 722 C C . GLN A 1 92 ? 2.440 -8.822 7.684 1.00 97.44 92 GLN A C 1
ATOM 724 O O . GLN A 1 92 ? 2.371 -9.391 8.770 1.00 97.44 92 GLN A O 1
ATOM 729 N N . HIS A 1 93 ? 2.418 -7.491 7.573 1.00 97.25 93 HIS A N 1
ATOM 730 C CA . HIS A 1 93 ? 2.434 -6.550 8.697 1.00 97.25 93 HIS A CA 1
ATOM 731 C C . HIS A 1 93 ? 1.033 -6.008 9.029 1.00 97.25 93 HIS A C 1
ATOM 733 O O . HIS A 1 93 ? 0.888 -4.945 9.629 1.00 97.25 93 HIS A O 1
ATOM 739 N N . ALA A 1 94 ? -0.034 -6.744 8.692 1.00 95.69 94 ALA A N 1
ATOM 740 C CA . ALA A 1 94 ? -1.414 -6.275 8.853 1.00 95.69 94 ALA A CA 1
ATOM 741 C C . ALA A 1 94 ? -1.767 -5.849 10.293 1.00 95.69 94 ALA A C 1
ATOM 743 O O . ALA A 1 94 ? -2.588 -4.954 10.486 1.00 95.69 94 ALA A O 1
ATOM 744 N N . GLY A 1 95 ? -1.162 -6.478 11.308 1.00 95.25 95 GLY A N 1
ATOM 745 C CA . GLY A 1 95 ? -1.345 -6.086 12.709 1.00 95.25 95 GLY A CA 1
ATOM 746 C C . GLY A 1 95 ? -0.796 -4.689 13.013 1.00 95.25 95 GLY A C 1
ATOM 747 O O . GLY A 1 95 ? -1.474 -3.895 13.663 1.00 95.25 95 GLY A O 1
ATOM 748 N N . GLU A 1 96 ? 0.393 -4.374 12.494 1.00 95.31 96 GLU A N 1
ATOM 749 C CA . GLU A 1 96 ? 1.017 -3.052 12.606 1.00 95.31 96 GLU A CA 1
ATOM 750 C C . GLU A 1 96 ? 0.190 -1.997 11.873 1.00 95.31 96 GLU A C 1
ATOM 752 O O . GLU A 1 96 ? -0.168 -0.983 12.472 1.00 95.31 96 GLU A O 1
ATOM 757 N N . MET A 1 97 ? -0.186 -2.281 10.623 1.00 95.12 97 MET A N 1
ATOM 758 C CA . MET A 1 97 ? -0.992 -1.385 9.793 1.00 95.12 97 MET A CA 1
ATOM 759 C C . MET A 1 97 ? -2.292 -0.989 10.503 1.00 95.12 97 MET A C 1
ATOM 761 O O . MET A 1 97 ? -2.580 0.191 10.682 1.00 95.12 97 MET A O 1
ATOM 765 N N . ARG A 1 98 ? -3.037 -1.980 11.013 1.00 92.69 98 ARG A N 1
ATOM 766 C CA . ARG A 1 98 ? -4.295 -1.750 11.742 1.00 92.69 98 ARG A CA 1
ATOM 767 C C . ARG A 1 98 ? -4.095 -0.969 13.033 1.00 92.69 98 ARG A C 1
ATOM 769 O O . ARG A 1 98 ? -4.947 -0.161 13.390 1.00 92.69 98 ARG A O 1
ATOM 776 N N . ARG A 1 99 ? -3.010 -1.234 13.768 1.00 93.94 99 ARG A N 1
ATOM 777 C CA . ARG A 1 99 ? -2.705 -0.493 14.996 1.00 93.94 99 ARG A CA 1
ATOM 778 C C . ARG A 1 99 ? -2.469 0.982 14.675 1.00 93.94 99 ARG A C 1
ATOM 780 O O . ARG A 1 99 ? -3.122 1.817 15.287 1.00 93.94 99 ARG A O 1
ATOM 787 N N . ARG A 1 100 ? -1.629 1.280 13.679 1.00 93.62 100 ARG A N 1
ATOM 788 C CA . ARG A 1 100 ? -1.341 2.657 13.252 1.00 93.62 100 ARG A CA 1
ATOM 789 C C . ARG A 1 100 ? -2.577 3.379 12.728 1.0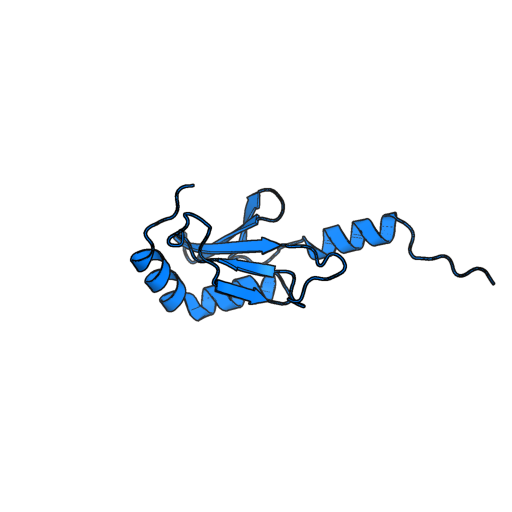0 93.62 100 ARG A C 1
ATOM 791 O O . ARG A 1 100 ? -2.843 4.485 13.169 1.00 93.62 100 ARG A O 1
ATOM 798 N N . THR A 1 101 ? -3.391 2.736 11.897 1.00 89.56 101 THR A N 1
ATOM 799 C CA . THR A 1 101 ? -4.676 3.297 11.444 1.00 89.56 101 THR A CA 1
ATOM 800 C C . THR A 1 101 ? -5.600 3.687 12.600 1.00 89.56 101 THR A C 1
ATOM 802 O O . THR A 1 101 ? -6.232 4.736 12.556 1.00 89.56 101 THR A O 1
ATOM 805 N N . ARG A 1 102 ? -5.664 2.885 13.673 1.00 90.12 102 ARG A N 1
ATOM 806 C CA . ARG A 1 102 ? -6.467 3.240 14.856 1.00 90.12 102 ARG A CA 1
ATOM 807 C C . ARG A 1 102 ? -5.910 4.434 15.628 1.00 90.12 102 ARG A C 1
ATOM 809 O O . ARG A 1 102 ? -6.697 5.188 16.181 1.00 90.12 102 ARG A O 1
ATOM 816 N N . GLU A 1 103 ? -4.588 4.578 15.691 1.00 90.75 103 GLU A N 1
ATOM 817 C CA . GLU A 1 103 ? -3.923 5.703 16.366 1.00 90.75 103 GLU A CA 1
ATOM 818 C C . GLU A 1 103 ? -4.112 7.019 15.601 1.00 90.75 103 GLU A C 1
ATOM 820 O O . GLU A 1 103 ? -4.322 8.057 16.216 1.00 90.75 103 GLU A O 1
ATOM 825 N N . LEU A 1 104 ? -4.054 6.965 14.268 1.00 87.81 104 LEU A N 1
ATOM 826 C CA . LEU A 1 104 ? -4.162 8.134 13.389 1.00 87.81 104 LEU A CA 1
ATOM 827 C C . LEU A 1 104 ? -5.612 8.609 13.202 1.00 87.81 104 LEU A C 1
ATOM 829 O O . LEU A 1 104 ? -5.847 9.763 12.857 1.00 87.81 104 LEU A O 1
ATOM 833 N N . GLY A 1 105 ? -6.582 7.714 13.416 1.00 72.62 105 GLY A N 1
ATOM 834 C CA . GLY A 1 105 ? -7.949 7.892 12.934 1.00 72.62 105 GLY A CA 1
ATOM 835 C C . GLY A 1 105 ? -8.040 7.613 11.425 1.00 72.62 105 GLY A C 1
ATOM 836 O O . GLY A 1 105 ? -7.060 7.792 10.696 1.00 72.62 105 GLY A O 1
ATOM 837 N N . PRO A 1 106 ? -9.189 7.121 10.924 1.00 63.19 106 PRO A N 1
ATOM 838 C CA . PRO A 1 106 ? -9.352 6.888 9.494 1.00 63.19 106 PRO A CA 1
ATOM 839 C C . PRO A 1 106 ? -9.215 8.216 8.742 1.00 63.19 106 PRO A C 1
ATOM 841 O O . PRO A 1 106 ? -9.829 9.213 9.121 1.00 63.19 106 PRO A O 1
ATOM 844 N N . GLY A 1 107 ? -8.392 8.227 7.693 1.00 61.62 107 GLY A N 1
ATOM 845 C CA . GLY A 1 107 ? -8.175 9.424 6.885 1.00 61.62 107 GLY A CA 1
ATOM 846 C C . GLY A 1 107 ? -9.469 9.853 6.181 1.00 61.62 107 GLY A C 1
ATOM 847 O O . GLY A 1 107 ? -10.306 8.994 5.880 1.00 61.62 107 GLY A O 1
ATOM 848 N N . PRO A 1 108 ? -9.653 11.156 5.907 1.00 56.31 108 PRO A N 1
ATOM 849 C CA . PRO A 1 108 ? -10.747 11.611 5.067 1.00 56.31 108 PRO A CA 1
ATOM 850 C C . PRO A 1 108 ? -10.502 11.058 3.659 1.00 56.31 108 PRO A C 1
ATOM 852 O O . PRO A 1 108 ? -9.449 11.300 3.068 1.00 56.31 108 PRO A O 1
ATOM 855 N N . LEU A 1 109 ? -11.436 10.251 3.159 1.00 53.34 109 LEU A N 1
ATOM 856 C CA . LEU A 1 109 ? -11.512 9.952 1.729 1.00 53.34 109 LEU A CA 1
ATOM 857 C C . LEU A 1 109 ? -11.852 11.234 0.968 1.00 53.34 109 LEU A C 1
ATOM 859 O O . LEU A 1 109 ? -12.822 11.905 1.392 1.00 53.34 109 LEU A O 1
#

pLDDT: mean 82.27, std 15.81, range [42.28, 97.44]

Secondary structure (DSSP, 8-state):
----PPPHHHHHHHHHHHH----TTEEEEETTEEEEEETTEEEEEEEE----TT-S-S--EEEEEEEE-TTSSEEEEEEESSHHHHHHHHHHTHHHHHHHHHHH-PPP-

Organism: NCBI:txid1778590

Sequence (109 aa):
MSKQGPGAGDVLRRLEERERVTHPAAVSHGTRVWRIQRHGATLGWMRFIPLEGTQTSPTPWHVYYDGTDEHGHMAWCRALPTSTSACAWAVQHAGEMRRRTRELGPGPL